Protein AF-A0A7X1PGV3-F1 (afdb_monomer_lite)

pLDDT: mean 88.27, std 12.45, range [46.78, 98.0]

Sequence (113 aa):
MRFLSVRADSFEPFPPTETLHLTPGLNIVYGPNEAGKSSWHAALYPGLCGIRRGQGRHSVEDQAFAERHRPWTNDESADWVVTSVLVLQDGRQLELCHDLGTRTAVLADPLTR

Structure (mmCIF, N/CA/C/O backbone):
data_AF-A0A7X1PGV3-F1
#
_entry.id   AF-A0A7X1PGV3-F1
#
loop_
_atom_site.group_PDB
_atom_site.id
_atom_site.type_symbol
_atom_site.label_atom_id
_atom_site.label_alt_id
_atom_site.label_comp_id
_atom_site.label_asym_id
_atom_site.label_entity_id
_atom_site.label_seq_id
_atom_site.pdbx_PDB_ins_code
_atom_site.Cartn_x
_atom_site.Cartn_y
_atom_site.Cartn_z
_atom_site.occupancy
_atom_site.B_iso_or_equiv
_atom_site.auth_seq_id
_atom_site.auth_comp_id
_atom_site.auth_asym_id
_atom_site.auth_atom_id
_atom_site.pdbx_PDB_model_num
ATOM 1 N N . MET A 1 1 ? -4.334 -2.246 15.474 1.00 92.75 1 MET A N 1
ATOM 2 C CA . MET A 1 1 ? -4.404 -1.644 14.137 1.00 92.75 1 MET A CA 1
ATOM 3 C C . MET A 1 1 ? -3.922 -2.691 13.159 1.00 92.75 1 MET A C 1
ATOM 5 O O . MET A 1 1 ? -2.957 -3.376 13.482 1.00 92.75 1 MET A O 1
ATOM 9 N N . ARG A 1 2 ? -4.586 -2.843 12.016 1.00 95.50 2 ARG A N 1
ATOM 10 C CA . ARG A 1 2 ? -4.175 -3.765 10.947 1.00 95.50 2 ARG A CA 1
ATOM 11 C C . ARG A 1 2 ? -4.608 -3.232 9.587 1.00 95.50 2 ARG A C 1
ATOM 13 O O . ARG A 1 2 ? -5.602 -2.514 9.517 1.00 95.50 2 ARG A O 1
ATOM 20 N N . PHE A 1 3 ? -3.911 -3.637 8.534 1.00 97.25 3 PHE A N 1
ATOM 21 C 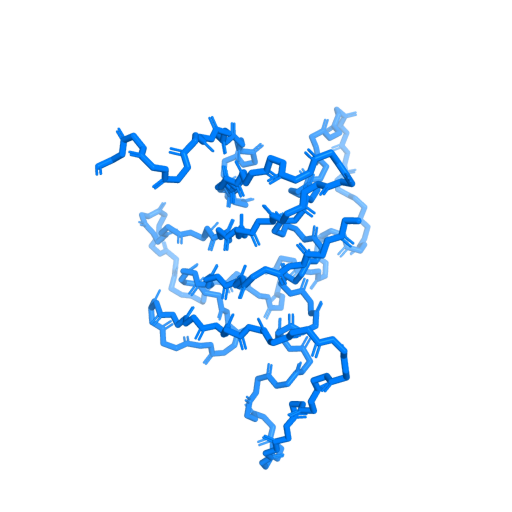CA . PHE A 1 3 ? -4.328 -3.381 7.160 1.00 97.25 3 PHE A CA 1
ATOM 22 C C . PHE A 1 3 ? -5.444 -4.347 6.734 1.00 97.25 3 PHE A C 1
ATOM 24 O O . PHE A 1 3 ? -5.458 -5.513 7.136 1.00 97.25 3 PHE A O 1
ATOM 31 N N . LEU A 1 4 ? -6.389 -3.834 5.947 1.00 97.56 4 LEU A N 1
ATOM 32 C CA . LEU A 1 4 ? -7.374 -4.593 5.171 1.00 97.56 4 LEU A CA 1
ATOM 33 C C . LEU A 1 4 ? -6.922 -4.722 3.720 1.00 97.56 4 LEU A C 1
ATOM 35 O O . LEU A 1 4 ? -7.042 -5.788 3.120 1.00 97.56 4 LEU A O 1
ATOM 39 N N . SER A 1 5 ? -6.389 -3.636 3.172 1.00 97.94 5 SER A N 1
ATOM 40 C CA . SER A 1 5 ? -5.839 -3.603 1.828 1.00 97.94 5 SER A CA 1
ATOM 41 C C . SER A 1 5 ? -4.815 -2.488 1.677 1.00 97.94 5 SER A C 1
ATOM 43 O O . SER A 1 5 ? -4.828 -1.506 2.427 1.00 97.94 5 SER A O 1
ATOM 45 N N . VAL A 1 6 ? -3.952 -2.650 0.679 1.00 98.00 6 VAL A N 1
ATOM 46 C CA . VAL A 1 6 ? -3.124 -1.586 0.114 1.00 98.00 6 VAL A CA 1
ATOM 47 C C . VAL A 1 6 ? -3.300 -1.610 -1.396 1.00 98.00 6 VAL A C 1
ATOM 49 O O . VAL A 1 6 ? -3.049 -2.634 -2.028 1.00 98.00 6 VAL A O 1
ATOM 52 N N . ARG A 1 7 ? -3.738 -0.492 -1.964 1.00 97.56 7 ARG A N 1
ATOM 53 C CA . ARG A 1 7 ? -3.760 -0.230 -3.400 1.00 97.56 7 ARG A CA 1
ATOM 54 C C . ARG A 1 7 ? -2.568 0.637 -3.763 1.00 97.56 7 ARG A C 1
ATOM 56 O O . ARG A 1 7 ? -2.297 1.630 -3.085 1.00 97.56 7 ARG A O 1
ATOM 63 N N . ALA A 1 8 ? -1.877 0.240 -4.814 1.00 96.31 8 ALA A N 1
ATOM 64 C CA . ALA A 1 8 ? -0.749 0.954 -5.368 1.00 96.31 8 ALA A CA 1
ATOM 65 C C . ALA A 1 8 ? -1.133 1.423 -6.775 1.00 96.31 8 ALA A C 1
ATOM 67 O O . ALA A 1 8 ? -1.390 0.601 -7.656 1.00 96.31 8 ALA A O 1
ATOM 68 N N . ASP A 1 9 ? -1.215 2.738 -6.943 1.00 95.06 9 ASP A N 1
ATOM 69 C CA . ASP A 1 9 ? -1.516 3.404 -8.201 1.00 95.06 9 ASP A CA 1
ATOM 70 C C . ASP A 1 9 ? -0.211 4.004 -8.747 1.00 95.06 9 ASP A C 1
ATOM 72 O O . ASP A 1 9 ? 0.529 4.692 -8.036 1.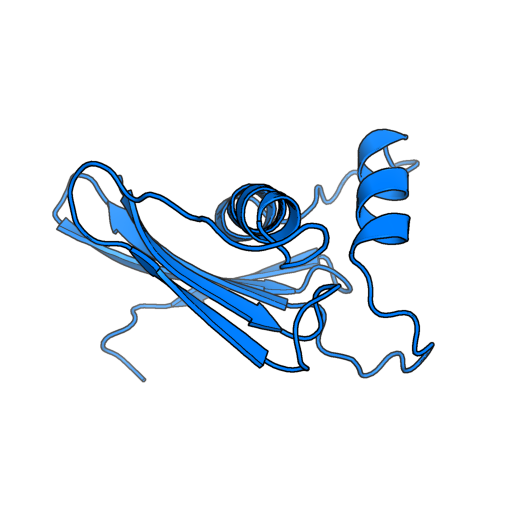00 95.06 9 ASP A O 1
ATOM 76 N N . SER A 1 10 ? 0.118 3.661 -9.993 1.00 93.06 10 SER A N 1
ATOM 77 C CA . SER A 1 10 ? 1.371 4.014 -10.669 1.00 93.06 10 SER A CA 1
ATOM 78 C C . SER A 1 10 ? 2.616 3.775 -9.800 1.00 93.06 10 SER A C 1
ATOM 80 O O . SER A 1 10 ? 3.447 4.661 -9.643 1.00 93.06 10 SER A O 1
ATOM 82 N N . PHE A 1 11 ? 2.744 2.591 -9.194 1.00 92.62 11 PHE A N 1
ATOM 83 C CA . PHE A 1 11 ? 3.833 2.254 -8.268 1.00 92.62 11 PHE A CA 1
ATOM 84 C C . PHE A 1 11 ? 4.648 1.074 -8.798 1.00 92.62 11 PHE A C 1
ATOM 86 O O . PHE A 1 11 ? 4.151 -0.051 -8.864 1.00 92.62 11 PHE A O 1
ATOM 93 N N . GLU A 1 12 ? 5.913 1.288 -9.153 1.00 89.38 12 GLU A N 1
ATOM 94 C CA . GLU A 1 12 ? 6.692 0.231 -9.805 1.00 89.38 12 GLU A CA 1
ATOM 95 C C . GLU A 1 12 ? 6.961 -0.975 -8.875 1.00 89.38 12 GLU A C 1
ATOM 97 O O . GLU A 1 12 ? 7.318 -0.816 -7.691 1.00 89.38 12 GLU A O 1
ATOM 102 N N . PRO A 1 13 ? 6.827 -2.220 -9.384 1.00 91.25 13 PRO A N 1
ATOM 103 C CA . PRO A 1 13 ? 6.652 -2.631 -10.787 1.00 91.25 13 PRO A CA 1
ATOM 104 C C . PRO A 1 13 ? 5.196 -2.968 -11.176 1.00 91.25 13 PRO A C 1
ATOM 106 O O . PRO A 1 13 ? 4.972 -3.753 -12.097 1.00 91.25 13 PRO A O 1
ATOM 109 N N . PHE A 1 14 ? 4.203 -2.493 -10.427 1.00 91.00 14 PHE A N 1
ATOM 110 C CA . PHE A 1 14 ? 2.811 -2.891 -10.633 1.00 91.00 14 PHE A CA 1
ATOM 111 C C . PHE A 1 14 ? 2.222 -2.291 -11.920 1.00 91.00 14 PHE A C 1
ATOM 113 O O . PHE A 1 14 ? 2.715 -1.266 -12.403 1.00 91.00 14 PHE A O 1
ATOM 120 N N . PRO A 1 15 ? 1.158 -2.899 -12.488 1.00 87.25 15 PRO A N 1
ATOM 121 C CA . PRO A 1 15 ? 0.327 -2.210 -13.474 1.00 87.25 15 PRO A CA 1
ATOM 122 C C . PRO A 1 15 ? -0.226 -0.894 -12.889 1.00 87.25 15 PRO A C 1
ATOM 124 O O . PRO A 1 15 ? -0.129 -0.676 -11.680 1.00 87.25 15 PRO A O 1
ATOM 127 N N . PRO A 1 16 ? -0.835 -0.018 -13.713 1.00 89.19 16 PRO A N 1
ATOM 128 C CA . PRO A 1 16 ? -1.276 1.308 -13.274 1.00 89.19 16 PRO A CA 1
ATOM 129 C C . PRO A 1 16 ? -2.103 1.331 -11.985 1.00 89.19 16 PRO A C 1
ATOM 131 O O . PRO A 1 16 ? -1.986 2.285 -11.231 1.00 89.19 16 PRO A O 1
ATOM 134 N N . THR A 1 17 ? -2.874 0.280 -11.704 1.00 93.19 17 THR A N 1
ATOM 135 C CA . THR A 1 17 ? -3.546 0.085 -10.418 1.00 93.19 17 THR A CA 1
ATOM 136 C C . THR A 1 17 ? -3.507 -1.390 -10.046 1.00 93.19 17 THR A C 1
ATOM 138 O O . THR A 1 17 ? -3.969 -2.233 -10.813 1.00 93.19 17 THR A O 1
ATOM 141 N N . GLU A 1 18 ? -3.025 -1.698 -8.844 1.00 96.19 18 GLU A N 1
ATOM 142 C CA . GLU A 1 18 ? -3.048 -3.047 -8.271 1.00 96.19 18 GLU A CA 1
ATOM 143 C C . GLU A 1 18 ? -3.430 -2.973 -6.785 1.00 96.19 18 GLU A C 1
ATOM 145 O O . GLU A 1 18 ? -3.076 -2.014 -6.097 1.00 96.19 18 GLU A O 1
ATOM 150 N N . THR A 1 19 ? -4.153 -3.969 -6.257 1.00 97.81 19 THR A N 1
ATOM 151 C CA . THR A 1 19 ? -4.554 -4.007 -4.836 1.00 97.81 19 THR A CA 1
ATOM 152 C C . THR A 1 19 ? -4.188 -5.328 -4.171 1.00 97.81 19 THR A C 1
ATOM 154 O O . THR A 1 19 ? -4.636 -6.394 -4.583 1.00 97.81 19 THR A O 1
ATOM 157 N N . LEU A 1 20 ? -3.445 -5.247 -3.067 1.00 97.62 20 LEU A N 1
ATOM 158 C CA . LEU A 1 20 ? -3.199 -6.366 -2.166 1.00 97.62 20 LEU A CA 1
ATOM 159 C C . LEU A 1 20 ? -4.224 -6.356 -1.029 1.00 97.62 20 LEU A C 1
ATOM 161 O O . LEU A 1 20 ? -4.243 -5.438 -0.208 1.00 97.62 20 LEU A O 1
ATOM 165 N N . HIS A 1 21 ? -5.039 -7.407 -0.944 1.00 98.00 21 HIS A N 1
ATOM 166 C CA . HIS A 1 21 ? -5.950 -7.642 0.178 1.00 98.00 21 HIS A CA 1
ATOM 167 C C . HIS A 1 21 ? -5.285 -8.502 1.255 1.00 98.00 21 HIS A C 1
ATOM 16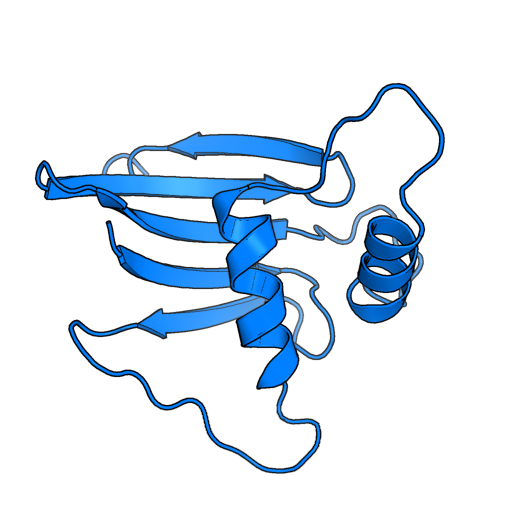9 O O . HIS A 1 21 ? -4.608 -9.483 0.949 1.00 98.00 21 HIS A O 1
ATOM 175 N N . LEU A 1 22 ? -5.500 -8.142 2.520 1.00 97.62 22 LEU A N 1
ATOM 176 C CA . LEU A 1 22 ? -4.899 -8.802 3.675 1.00 97.62 22 LEU A CA 1
ATOM 177 C C . LEU A 1 22 ? -5.980 -9.390 4.581 1.00 97.62 22 LEU A C 1
ATOM 179 O O . LEU A 1 22 ? -6.971 -8.738 4.926 1.00 97.62 22 LEU A O 1
ATOM 183 N N . THR A 1 23 ? -5.763 -10.625 5.016 1.00 96.62 23 THR A N 1
ATOM 184 C CA . THR A 1 23 ? -6.630 -11.310 5.976 1.00 96.62 23 THR A CA 1
ATOM 185 C C . THR A 1 23 ? -6.110 -11.137 7.404 1.00 96.62 23 THR A C 1
ATOM 187 O O . THR A 1 23 ? -4.938 -10.812 7.612 1.00 96.62 23 THR A O 1
ATOM 190 N N . PRO A 1 24 ? -6.946 -11.356 8.434 1.00 95.06 24 PRO A N 1
ATOM 191 C CA . PRO A 1 24 ? -6.464 -11.437 9.808 1.00 95.06 24 PRO A CA 1
ATOM 192 C C . PRO A 1 24 ? -5.375 -12.511 9.975 1.00 95.06 24 PRO A C 1
ATOM 194 O O . PRO A 1 24 ? -5.455 -13.579 9.374 1.00 95.06 24 PRO A O 1
ATOM 197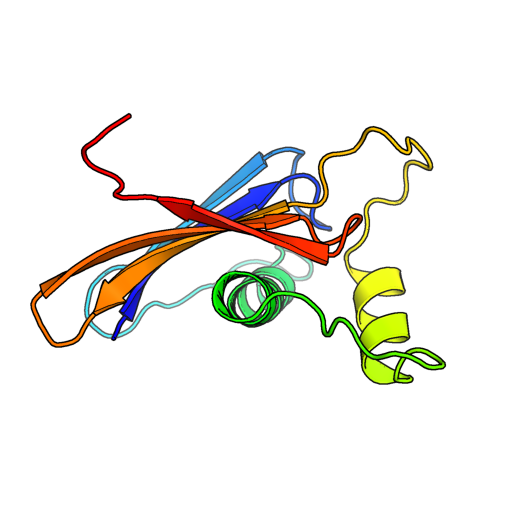 N N . GLY A 1 25 ? -4.381 -12.239 10.825 1.00 94.62 25 GLY A N 1
ATOM 198 C CA . GLY A 1 25 ? -3.287 -13.170 11.112 1.00 94.62 25 GLY A CA 1
ATOM 199 C C . GLY A 1 25 ? -2.087 -13.010 10.176 1.00 94.62 25 GLY A C 1
ATOM 200 O O . GLY A 1 25 ? -1.656 -11.892 9.893 1.00 94.62 25 GLY A O 1
ATOM 201 N N . LEU A 1 26 ? -1.512 -14.136 9.745 1.00 95.81 26 LEU A N 1
ATOM 202 C CA . LEU A 1 26 ? -0.313 -14.179 8.908 1.00 95.81 26 LEU A CA 1
ATOM 203 C C . LEU A 1 26 ? -0.690 -14.187 7.422 1.00 95.81 26 LEU A C 1
ATOM 205 O O . LEU A 1 26 ? -1.395 -15.081 6.967 1.00 95.81 26 LEU A O 1
ATOM 209 N N . ASN A 1 27 ? -0.158 -13.227 6.667 1.00 96.62 27 ASN A N 1
ATOM 210 C CA . ASN A 1 27 ? -0.279 -13.172 5.211 1.00 96.62 27 ASN A CA 1
ATOM 211 C C . ASN A 1 27 ? 1.079 -13.513 4.589 1.00 96.62 27 ASN A C 1
ATOM 213 O O . ASN A 1 27 ? 2.101 -12.976 5.017 1.00 96.62 27 ASN A O 1
ATOM 217 N N . ILE A 1 28 ? 1.093 -14.388 3.582 1.00 97.06 28 ILE A N 1
ATOM 218 C CA . ILE A 1 28 ? 2.312 -14.786 2.869 1.00 97.06 28 ILE A CA 1
ATOM 219 C C . ILE A 1 28 ? 2.230 -14.261 1.438 1.00 97.06 28 ILE A C 1
ATOM 221 O O . ILE A 1 28 ? 1.395 -14.708 0.657 1.00 97.06 28 ILE A O 1
ATOM 225 N N . VAL A 1 29 ? 3.125 -13.334 1.092 1.00 95.62 29 VAL A N 1
ATOM 226 C CA . VAL A 1 29 ? 3.277 -12.814 -0.273 1.00 95.62 29 VAL A CA 1
ATOM 227 C C . VAL A 1 29 ? 4.446 -13.538 -0.935 1.00 95.62 29 VAL A C 1
ATOM 229 O O . VAL A 1 29 ? 5.597 -13.384 -0.523 1.00 95.62 29 VAL A O 1
ATOM 232 N N . TYR A 1 30 ? 4.159 -14.338 -1.959 1.00 96.62 30 TYR A N 1
ATOM 233 C CA . TYR A 1 30 ? 5.148 -15.148 -2.670 1.00 96.62 30 TYR A CA 1
ATOM 234 C C . TYR A 1 30 ? 4.985 -15.014 -4.187 1.00 96.62 30 TYR A C 1
ATOM 236 O O . TYR A 1 30 ? 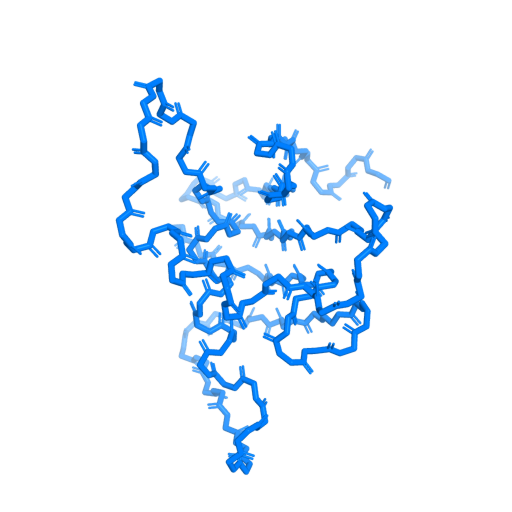3.958 -14.564 -4.681 1.00 96.62 30 TYR A O 1
ATOM 244 N N . GLY A 1 31 ? 6.028 -15.382 -4.928 1.00 95.69 31 GLY A N 1
ATOM 245 C CA . GLY A 1 31 ? 6.060 -15.298 -6.385 1.00 95.69 31 GLY A CA 1
ATOM 246 C C . GLY A 1 31 ? 7.493 -15.287 -6.923 1.00 95.69 31 GLY A C 1
ATOM 247 O O . GLY A 1 31 ? 8.433 -15.146 -6.125 1.00 95.69 31 GLY A O 1
ATOM 248 N N . PRO A 1 32 ? 7.676 -15.402 -8.251 1.00 97.06 32 PRO A N 1
ATOM 249 C CA . PRO A 1 32 ? 8.984 -15.352 -8.910 1.00 97.06 32 PRO A CA 1
ATOM 250 C C . PRO A 1 32 ? 9.795 -14.099 -8.562 1.00 97.06 32 PRO A C 1
ATOM 252 O O . PRO A 1 32 ? 9.277 -13.137 -7.982 1.00 97.06 32 PRO A O 1
ATOM 255 N N . ASN A 1 33 ? 11.083 -14.088 -8.912 1.00 95.25 33 ASN A N 1
ATOM 256 C CA . ASN A 1 33 ? 11.870 -12.855 -8.854 1.00 95.25 33 ASN A CA 1
ATOM 257 C C . ASN A 1 33 ? 11.151 -11.740 -9.624 1.00 95.25 33 ASN A C 1
ATOM 259 O O . ASN A 1 33 ? 10.447 -12.011 -10.589 1.00 95.25 33 ASN A O 1
ATOM 263 N N . GLU A 1 34 ? 11.264 -10.513 -9.116 1.00 91.56 34 GLU A N 1
ATOM 264 C CA . GLU A 1 34 ? 10.641 -9.315 -9.706 1.00 91.56 34 GLU A CA 1
ATOM 265 C C . GLU A 1 34 ? 9.102 -9.281 -9.699 1.00 91.56 34 GLU A C 1
ATOM 267 O O . GLU A 1 34 ? 8.517 -8.287 -10.103 1.00 91.56 34 GLU A O 1
ATOM 272 N N . ALA A 1 35 ? 8.424 -10.259 -9.086 1.00 93.38 35 ALA A N 1
ATOM 273 C CA . ALA A 1 35 ? 6.964 -10.250 -8.904 1.00 93.38 35 ALA A CA 1
ATOM 274 C C . ALA A 1 35 ? 6.422 -9.159 -7.940 1.00 93.38 35 ALA A C 1
ATOM 276 O O . ALA A 1 35 ? 5.320 -9.287 -7.419 1.00 93.38 35 ALA A O 1
ATOM 277 N N . GLY A 1 36 ? 7.204 -8.130 -7.597 1.00 94.25 36 GLY A N 1
ATOM 278 C CA . GLY A 1 36 ? 6.740 -7.007 -6.769 1.00 94.25 36 GLY A CA 1
ATOM 279 C C . GLY A 1 36 ? 6.608 -7.269 -5.260 1.00 94.25 36 GLY A C 1
ATOM 280 O O . GLY A 1 36 ? 6.145 -6.398 -4.535 1.00 94.25 36 GLY A O 1
ATOM 281 N N . LYS A 1 37 ? 7.062 -8.417 -4.733 1.00 96.50 37 LYS A N 1
ATOM 282 C CA . LYS A 1 37 ? 6.988 -8.748 -3.286 1.00 96.50 37 LYS A CA 1
ATOM 283 C C . LYS A 1 37 ? 7.584 -7.658 -2.379 1.00 96.50 37 LYS A C 1
ATOM 285 O O . LYS A 1 37 ? 6.946 -7.208 -1.432 1.00 96.50 37 LYS A O 1
ATOM 290 N N . SER A 1 38 ? 8.809 -7.220 -2.680 1.00 95.62 38 SER A N 1
ATOM 291 C CA . SER A 1 38 ? 9.475 -6.142 -1.936 1.00 95.62 38 SER A CA 1
ATOM 292 C C . SER A 1 38 ? 8.802 -4.788 -2.157 1.00 95.62 38 SER A C 1
ATOM 294 O O . SER A 1 38 ? 8.811 -3.969 -1.247 1.00 95.62 38 SER A O 1
ATOM 296 N N . SER A 1 39 ? 8.181 -4.571 -3.319 1.00 96.06 39 SER A N 1
ATOM 297 C CA . SER A 1 39 ? 7.403 -3.362 -3.603 1.00 96.06 39 SER A CA 1
ATOM 298 C C . SER A 1 39 ? 6.115 -3.307 -2.789 1.00 96.06 39 SER A C 1
ATOM 300 O O . SER A 1 39 ? 5.790 -2.248 -2.268 1.00 96.06 39 SER A O 1
ATOM 302 N N . TRP A 1 40 ? 5.440 -4.439 -2.557 1.00 97.38 40 TRP A N 1
ATOM 303 C CA . TRP A 1 40 ? 4.308 -4.491 -1.625 1.00 97.38 40 TRP A CA 1
ATOM 304 C C . TRP A 1 40 ? 4.717 -4.136 -0.205 1.00 97.38 40 TRP A C 1
ATOM 306 O O . TRP A 1 40 ? 4.067 -3.323 0.449 1.00 97.38 40 TRP A O 1
ATOM 316 N N . HIS A 1 41 ? 5.826 -4.712 0.259 1.00 96.00 41 HIS A N 1
ATOM 317 C CA . HIS A 1 41 ? 6.384 -4.354 1.556 1.00 96.00 41 HIS A CA 1
ATOM 318 C C . HIS A 1 41 ? 6.728 -2.856 1.626 1.00 96.00 41 HIS A C 1
ATOM 320 O O . HIS A 1 41 ? 6.432 -2.201 2.623 1.00 96.00 41 HIS A O 1
ATOM 326 N N . ALA A 1 42 ? 7.313 -2.307 0.559 1.00 95.62 42 ALA A N 1
ATOM 327 C CA . ALA A 1 42 ? 7.660 -0.896 0.463 1.00 95.62 42 ALA A CA 1
ATOM 328 C C . ALA A 1 42 ? 6.425 0.017 0.466 1.00 95.62 42 ALA A C 1
ATOM 330 O O . ALA A 1 42 ? 6.475 1.044 1.127 1.00 95.62 42 ALA A O 1
ATOM 331 N N . ALA A 1 43 ? 5.325 -0.362 -0.196 1.00 96.62 43 ALA A N 1
ATOM 332 C CA . ALA A 1 43 ? 4.089 0.423 -0.284 1.00 96.62 43 ALA A CA 1
ATOM 333 C C . ALA A 1 43 ? 3.333 0.539 1.054 1.00 96.62 43 ALA A C 1
ATOM 335 O O . ALA A 1 43 ? 2.660 1.541 1.294 1.00 96.62 43 ALA A O 1
ATOM 336 N N . LEU A 1 44 ? 3.480 -0.430 1.967 1.00 96.38 44 LEU A N 1
ATOM 337 C CA . LEU A 1 44 ? 2.830 -0.388 3.288 1.00 96.38 44 LEU A CA 1
ATOM 338 C C . LEU A 1 44 ? 3.213 0.857 4.101 1.00 96.38 44 LEU A C 1
ATOM 340 O O . LEU A 1 44 ? 2.371 1.438 4.784 1.00 96.38 44 LEU A O 1
ATOM 344 N N . TYR A 1 45 ? 4.482 1.267 4.042 1.00 94.50 45 TYR A N 1
ATOM 345 C CA . TYR A 1 45 ? 4.976 2.410 4.806 1.00 94.50 45 TYR A CA 1
ATOM 346 C C . TYR A 1 45 ? 4.395 3.760 4.338 1.00 94.50 45 TYR A C 1
ATOM 348 O O . TYR A 1 45 ? 3.753 4.426 5.154 1.00 94.50 45 TYR A O 1
ATOM 356 N N . PRO A 1 46 ? 4.541 4.180 3.065 1.00 93.75 46 PRO A N 1
ATOM 357 C CA . PRO A 1 46 ? 3.940 5.412 2.570 1.00 93.75 46 PRO A CA 1
ATOM 358 C C . PRO A 1 46 ? 2.410 5.333 2.530 1.00 93.75 46 PRO A C 1
ATOM 360 O O . PRO A 1 46 ? 1.766 6.361 2.684 1.00 93.75 46 PRO A O 1
ATOM 363 N N . GLY A 1 47 ? 1.807 4.144 2.417 1.00 95.25 47 GLY A N 1
ATOM 364 C CA . GLY A 1 47 ? 0.358 3.979 2.558 1.00 95.25 47 GLY A CA 1
ATOM 365 C C . GLY A 1 47 ? -0.173 4.319 3.958 1.00 95.25 47 GLY A C 1
ATOM 366 O O . GLY A 1 47 ? -1.319 4.740 4.103 1.00 95.25 47 GLY A O 1
ATOM 367 N N . LEU A 1 48 ? 0.659 4.188 4.995 1.00 95.06 48 LEU A N 1
ATOM 368 C CA . LEU A 1 48 ? 0.318 4.586 6.363 1.00 95.06 48 LEU A CA 1
ATOM 369 C C . LEU A 1 48 ? 0.752 6.025 6.672 1.00 95.06 48 LEU A C 1
ATOM 371 O O . LEU A 1 48 ? -0.016 6.793 7.250 1.00 95.06 48 LEU A O 1
ATOM 375 N N . CYS A 1 49 ? 1.982 6.379 6.308 1.00 91.94 49 CYS A N 1
ATOM 376 C CA . CYS A 1 49 ? 2.663 7.583 6.790 1.00 91.94 49 CYS A CA 1
ATOM 377 C C . CYS A 1 49 ? 2.793 8.697 5.740 1.00 91.94 49 CYS A C 1
ATOM 379 O O . CYS A 1 49 ? 3.150 9.821 6.101 1.00 91.94 49 CYS A O 1
ATOM 381 N N . GLY A 1 50 ? 2.567 8.395 4.461 1.00 90.38 50 GLY A N 1
ATOM 382 C CA . GLY A 1 50 ? 3.017 9.223 3.345 1.00 90.38 50 GLY A CA 1
ATOM 383 C C . GLY A 1 50 ? 4.547 9.300 3.249 1.00 90.38 50 GLY A C 1
ATOM 384 O O . GLY A 1 50 ? 5.280 8.580 3.933 1.00 90.38 50 GLY A O 1
ATOM 385 N N . ILE A 1 51 ? 5.040 10.207 2.405 1.00 85.56 51 ILE A N 1
ATOM 386 C CA . ILE A 1 51 ? 6.454 10.615 2.368 1.00 85.56 51 ILE A CA 1
ATOM 387 C C . ILE A 1 51 ? 6.595 11.931 3.137 1.00 85.56 51 ILE A C 1
ATOM 389 O O . ILE A 1 51 ? 5.732 12.811 3.054 1.00 85.56 51 ILE A O 1
ATOM 393 N N . ARG A 1 52 ? 7.681 12.089 3.904 1.00 72.25 52 ARG A N 1
ATOM 394 C CA . ARG A 1 52 ? 7.873 13.259 4.772 1.00 72.25 52 ARG A CA 1
ATOM 395 C C . ARG A 1 52 ? 7.821 14.575 3.986 1.00 72.25 52 ARG A C 1
ATOM 397 O O . ARG A 1 52 ? 8.589 14.812 3.057 1.00 72.25 52 ARG A O 1
ATOM 404 N N . ARG A 1 53 ? 6.984 15.501 4.462 1.00 64.50 53 ARG A N 1
ATOM 405 C CA . ARG A 1 53 ? 7.012 16.928 4.101 1.00 64.50 53 ARG A CA 1
ATOM 406 C C . ARG A 1 53 ? 8.049 17.672 4.951 1.00 64.50 53 ARG A C 1
ATOM 408 O O . ARG A 1 53 ? 7.697 18.468 5.816 1.00 64.50 53 ARG A O 1
ATOM 415 N N . GLY A 1 54 ? 9.332 17.372 4.774 1.00 59.06 54 GLY A N 1
ATOM 416 C CA . GLY A 1 54 ? 10.399 18.137 5.425 1.00 59.06 54 GLY A CA 1
ATOM 417 C C . GLY A 1 54 ? 10.666 19.458 4.698 1.00 59.06 54 GLY A C 1
ATOM 418 O O . GLY A 1 54 ? 10.811 19.462 3.479 1.00 59.06 54 GLY A O 1
ATOM 419 N N . GLN A 1 55 ? 10.762 20.573 5.430 1.00 46.78 55 GLN A N 1
ATOM 420 C CA . GLN A 1 55 ? 11.362 21.816 4.925 1.00 46.78 55 GLN A CA 1
ATOM 421 C C . GLN A 1 55 ? 12.883 21.600 4.845 1.00 46.78 55 GLN A C 1
ATOM 423 O O . GLN A 1 55 ? 13.580 21.724 5.849 1.00 46.78 55 GLN A O 1
ATOM 428 N N . GLY A 1 56 ? 13.393 21.177 3.687 1.00 62.19 56 GLY A N 1
ATOM 429 C CA . GLY A 1 56 ? 14.818 20.897 3.490 1.00 62.19 56 GLY A CA 1
ATOM 430 C C . GLY A 1 56 ? 15.097 19.892 2.373 1.00 62.19 56 GLY A C 1
ATOM 431 O O . GLY A 1 56 ? 14.184 19.408 1.706 1.00 62.19 56 GLY A O 1
ATOM 432 N N . ARG A 1 57 ? 16.384 19.585 2.162 1.00 59.91 57 ARG A N 1
ATOM 433 C CA . ARG A 1 57 ? 16.825 18.563 1.203 1.00 59.91 57 ARG A CA 1
ATOM 434 C C . ARG A 1 57 ? 16.247 17.207 1.609 1.00 59.91 57 ARG A C 1
ATOM 436 O O . ARG A 1 57 ? 16.270 16.855 2.786 1.00 59.91 57 ARG A O 1
ATOM 443 N N . HIS A 1 58 ? 15.756 16.465 0.622 1.00 68.06 58 HIS A N 1
ATOM 444 C CA . HIS A 1 58 ? 15.328 15.083 0.797 1.00 68.06 58 HIS A CA 1
ATOM 445 C C . HIS A 1 58 ? 16.373 14.269 1.551 1.00 68.06 58 HIS A C 1
ATOM 447 O O . HIS A 1 58 ? 17.573 14.429 1.301 1.00 68.06 58 HIS A O 1
ATOM 453 N N . SER A 1 59 ? 15.917 13.388 2.443 1.00 79.12 59 SER A N 1
ATOM 454 C CA . SER A 1 59 ? 16.810 12.348 2.932 1.00 79.12 59 SER A CA 1
ATOM 455 C C . SER A 1 59 ? 17.280 11.513 1.737 1.00 79.12 59 SER A C 1
ATOM 457 O O . SER A 1 59 ? 16.594 11.412 0.712 1.00 79.12 59 SER A O 1
ATOM 459 N N . VAL A 1 60 ? 18.476 10.945 1.852 1.00 82.81 60 VAL A N 1
ATOM 460 C CA . VAL A 1 60 ? 19.012 10.058 0.812 1.00 82.81 60 VAL A CA 1
ATOM 461 C C . VAL A 1 60 ? 18.075 8.862 0.626 1.00 82.81 60 VAL A C 1
ATOM 463 O O . VAL A 1 60 ? 17.875 8.397 -0.492 1.00 82.81 60 VAL A O 1
ATOM 466 N N . GLU A 1 61 ? 17.431 8.422 1.707 1.00 83.81 61 GLU A N 1
ATOM 467 C CA . GLU A 1 61 ? 16.445 7.349 1.692 1.00 83.81 61 GLU A CA 1
ATOM 468 C C . GLU A 1 61 ? 15.173 7.722 0.916 1.00 83.81 61 GLU A C 1
ATOM 470 O O . GLU A 1 61 ? 14.708 6.915 0.115 1.00 83.81 61 GLU A O 1
ATOM 475 N N . ASP A 1 62 ? 14.632 8.934 1.095 1.00 84.12 62 ASP A N 1
ATOM 476 C CA . ASP A 1 62 ? 13.432 9.387 0.375 1.00 84.12 62 ASP A CA 1
ATOM 477 C C . ASP A 1 62 ? 13.713 9.524 -1.133 1.00 84.12 62 ASP A C 1
ATOM 479 O O . ASP A 1 62 ? 12.849 9.220 -1.958 1.00 84.12 62 ASP A O 1
ATOM 483 N N . GLN A 1 63 ? 14.928 9.955 -1.502 1.00 85.56 63 GLN A N 1
ATOM 484 C CA . GLN A 1 63 ? 15.372 10.011 -2.903 1.00 85.56 63 GLN A CA 1
ATOM 485 C C . GLN A 1 63 ? 15.485 8.616 -3.507 1.00 85.56 63 GLN A C 1
ATOM 487 O O . GLN A 1 63 ? 14.854 8.353 -4.527 1.00 85.56 63 GLN A O 1
ATOM 492 N N . ALA A 1 64 ? 16.211 7.711 -2.849 1.00 87.56 64 ALA A N 1
ATOM 493 C CA . ALA A 1 64 ? 16.377 6.340 -3.320 1.00 87.56 64 ALA A CA 1
ATOM 494 C C . ALA A 1 64 ? 15.035 5.593 -3.413 1.00 87.56 64 ALA A C 1
ATOM 496 O O . ALA A 1 64 ? 14.831 4.776 -4.311 1.00 87.56 64 ALA A O 1
ATOM 497 N N . PHE A 1 65 ? 14.099 5.882 -2.503 1.00 89.50 65 PHE A N 1
ATOM 498 C CA . PHE A 1 65 ? 12.738 5.358 -2.565 1.00 89.50 65 PHE A CA 1
ATOM 499 C C . PHE A 1 65 ? 12.000 5.856 -3.814 1.00 89.50 65 PHE A C 1
ATOM 501 O O . PHE A 1 65 ? 11.434 5.049 -4.553 1.00 89.50 65 PHE A O 1
ATOM 508 N N . ALA A 1 66 ? 12.023 7.169 -4.067 1.00 88.19 66 ALA A N 1
ATOM 509 C CA . ALA A 1 66 ? 11.366 7.757 -5.230 1.00 88.19 66 ALA A CA 1
ATOM 510 C C . ALA A 1 66 ? 11.982 7.266 -6.546 1.00 88.19 66 ALA A C 1
ATOM 512 O O . ALA A 1 66 ? 11.244 6.871 -7.438 1.00 88.19 66 ALA A O 1
ATOM 513 N N . GLU A 1 67 ? 13.310 7.204 -6.649 1.00 87.75 67 GLU A N 1
ATOM 514 C CA . GLU A 1 67 ? 14.017 6.677 -7.828 1.00 87.75 67 GLU A CA 1
ATOM 515 C C . GLU A 1 67 ? 13.642 5.226 -8.155 1.00 87.75 67 GLU A C 1
ATOM 517 O O . GLU A 1 67 ? 13.717 4.817 -9.309 1.00 87.75 67 GLU A O 1
ATOM 522 N N . ARG A 1 68 ? 13.243 4.446 -7.145 1.00 90.38 68 ARG A N 1
ATOM 523 C CA . ARG A 1 68 ? 12.917 3.026 -7.299 1.00 90.38 68 ARG A CA 1
ATOM 524 C C . ARG A 1 68 ? 11.445 2.744 -7.595 1.00 90.38 68 ARG A C 1
ATOM 526 O O . ARG A 1 68 ? 11.150 1.712 -8.188 1.00 90.38 68 ARG A O 1
ATOM 533 N N . HIS A 1 69 ? 10.535 3.572 -7.086 1.00 91.75 69 HIS A N 1
ATOM 534 C CA . HIS A 1 69 ? 9.099 3.262 -7.067 1.00 91.75 69 HIS A CA 1
ATOM 535 C C . HIS A 1 69 ? 8.226 4.274 -7.801 1.00 91.75 69 HIS A C 1
ATOM 537 O O . HIS A 1 69 ? 7.048 3.989 -8.032 1.00 91.75 69 HIS A O 1
ATOM 543 N N . ARG A 1 70 ? 8.774 5.443 -8.146 1.00 88.56 70 ARG A N 1
ATOM 544 C CA . ARG A 1 70 ? 8.096 6.408 -9.006 1.00 88.56 70 ARG A CA 1
ATOM 545 C C . ARG A 1 70 ? 8.055 5.848 -10.434 1.00 88.56 70 ARG A C 1
ATOM 547 O O . ARG A 1 70 ? 9.059 5.292 -10.874 1.00 88.56 70 ARG A O 1
ATOM 554 N N . PRO A 1 71 ? 6.937 6.001 -11.157 1.00 84.56 71 PRO A N 1
ATOM 555 C CA . PRO A 1 71 ? 6.822 5.508 -12.522 1.00 84.56 71 PRO A CA 1
ATOM 556 C C . PRO A 1 71 ? 7.828 6.215 -13.440 1.00 84.56 71 PRO A C 1
ATOM 558 O O . PRO A 1 71 ? 8.015 7.430 -13.351 1.00 84.56 71 PRO A O 1
ATOM 561 N N . TRP A 1 72 ? 8.460 5.446 -14.329 1.00 73.38 72 TRP A N 1
ATOM 562 C CA . TRP A 1 72 ? 9.445 5.937 -15.301 1.00 73.38 72 TRP A CA 1
ATOM 563 C C . TRP A 1 72 ? 8.882 6.923 -16.323 1.00 73.38 72 TRP A C 1
ATOM 565 O O . TRP A 1 72 ? 9.613 7.756 -16.864 1.00 73.38 72 TRP A O 1
ATOM 575 N N . THR A 1 73 ? 7.593 6.807 -16.645 1.00 65.81 73 THR A N 1
ATOM 576 C CA . THR A 1 73 ? 6.934 7.751 -17.538 1.00 65.81 73 THR A CA 1
ATOM 577 C C . THR A 1 73 ? 6.957 9.114 -16.858 1.00 65.81 73 THR A C 1
ATOM 579 O O . THR A 1 73 ? 6.289 9.312 -15.849 1.00 65.81 73 THR A O 1
ATOM 582 N N . ASN A 1 74 ? 7.701 10.065 -17.433 1.00 53.69 74 ASN A N 1
ATOM 583 C CA . ASN A 1 74 ? 7.731 11.485 -17.043 1.00 53.69 74 ASN A CA 1
ATOM 584 C C . ASN A 1 74 ? 6.374 12.192 -17.245 1.00 53.69 74 ASN A C 1
ATOM 586 O O . ASN A 1 74 ? 6.323 13.401 -17.457 1.00 53.69 74 ASN A O 1
ATOM 590 N N . ASP A 1 75 ? 5.278 11.441 -17.240 1.00 56.97 75 ASP A N 1
ATOM 591 C CA . ASP A 1 75 ? 3.951 11.999 -17.215 1.00 56.97 75 ASP A CA 1
ATOM 592 C C . ASP A 1 75 ? 3.715 12.532 -15.802 1.00 56.97 75 ASP A C 1
ATOM 594 O O . ASP A 1 75 ? 3.499 11.785 -14.848 1.00 56.97 75 ASP A O 1
ATOM 598 N N . 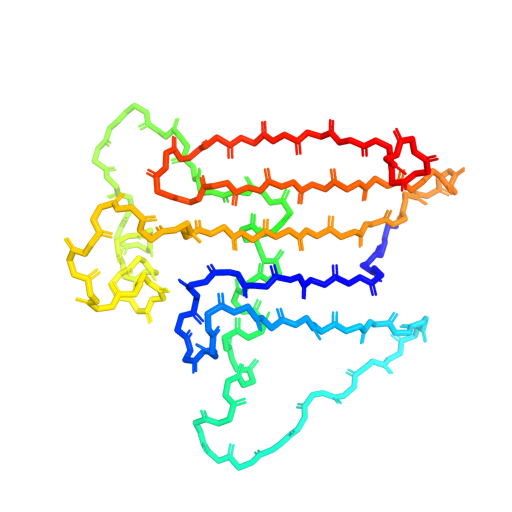GLU A 1 76 ? 3.814 13.851 -15.659 1.00 54.75 76 GLU A N 1
ATOM 599 C CA . GLU A 1 76 ? 3.510 14.554 -14.412 1.00 54.75 76 GLU A CA 1
ATOM 600 C C . GLU A 1 76 ? 2.056 14.326 -13.957 1.00 54.75 76 GLU A C 1
ATOM 602 O O . GLU A 1 76 ? 1.726 14.674 -12.825 1.00 54.75 76 GLU A O 1
ATOM 607 N N . SER A 1 77 ? 1.210 13.720 -14.807 1.00 54.56 77 SER A N 1
ATOM 608 C CA . SER A 1 77 ? -0.157 13.301 -14.488 1.00 54.56 77 SER A CA 1
ATOM 609 C C . SER A 1 77 ? -0.298 11.856 -13.992 1.00 54.56 77 SER A C 1
ATOM 611 O O . SER A 1 77 ? -1.411 11.442 -13.674 1.00 54.56 77 SER A O 1
ATOM 613 N N . ALA A 1 78 ? 0.787 11.077 -13.898 1.00 66.69 78 ALA A N 1
ATOM 614 C CA . ALA A 1 78 ? 0.713 9.755 -13.287 1.00 66.69 78 ALA A CA 1
ATOM 615 C C . ALA A 1 78 ? 0.434 9.897 -11.782 1.00 66.69 78 ALA A C 1
ATOM 617 O O . ALA A 1 78 ? 1.293 10.353 -11.021 1.00 66.69 78 ALA A O 1
ATOM 618 N N . ASP A 1 79 ? -0.765 9.486 -11.364 1.00 83.44 79 ASP A N 1
ATOM 619 C CA . ASP A 1 79 ? -1.206 9.456 -9.969 1.00 83.44 79 ASP A CA 1
ATOM 620 C C . ASP A 1 79 ? -0.341 8.464 -9.169 1.00 83.44 79 ASP A C 1
ATOM 622 O O . ASP A 1 79 ? -0.698 7.296 -9.008 1.00 83.44 79 ASP A O 1
ATOM 626 N N . TRP A 1 80 ? 0.829 8.908 -8.688 1.00 92.50 80 TRP A N 1
ATOM 627 C CA . TRP A 1 80 ? 1.707 8.120 -7.813 1.00 92.50 80 TRP A CA 1
ATOM 628 C C . TRP A 1 80 ? 1.118 8.096 -6.405 1.00 92.50 80 TRP A C 1
ATOM 630 O O . TRP A 1 80 ? 1.513 8.854 -5.513 1.00 92.50 80 TRP A O 1
ATOM 640 N N . VAL A 1 81 ? 0.109 7.248 -6.236 1.00 95.00 81 VAL A N 1
ATOM 641 C CA . VAL A 1 81 ? -0.767 7.225 -5.071 1.00 95.00 81 VAL A CA 1
ATOM 642 C C . VAL A 1 81 ? -0.700 5.856 -4.409 1.00 95.00 81 VAL A C 1
ATOM 644 O O . VAL A 1 81 ? -0.685 4.810 -5.054 1.00 95.00 81 VAL A O 1
ATOM 647 N N . VAL A 1 82 ? -0.685 5.850 -3.081 1.00 97.06 82 VAL A N 1
ATOM 648 C CA . VAL A 1 82 ? -0.878 4.631 -2.298 1.00 97.06 82 VAL A CA 1
ATOM 649 C C . VAL A 1 82 ? -2.080 4.827 -1.394 1.00 97.06 82 VAL A C 1
ATOM 651 O O . VAL A 1 82 ? -2.116 5.737 -0.563 1.00 97.06 82 VAL A O 1
ATOM 654 N N . THR A 1 83 ? -3.068 3.949 -1.547 1.00 97.50 83 THR A N 1
ATOM 655 C CA . THR A 1 83 ? -4.279 3.949 -0.727 1.00 97.50 83 THR A CA 1
ATOM 656 C C . THR A 1 83 ? -4.259 2.751 0.212 1.00 97.50 83 THR A C 1
ATOM 658 O O . THR A 1 83 ? -4.138 1.616 -0.234 1.00 97.50 83 THR A O 1
ATOM 661 N N . SER A 1 84 ? -4.379 2.966 1.517 1.00 97.88 84 SER A N 1
ATOM 662 C CA . SER A 1 84 ? -4.452 1.895 2.514 1.00 97.88 84 SER A CA 1
ATOM 663 C C . SER A 1 84 ? -5.772 1.938 3.260 1.00 97.88 84 SER A C 1
ATOM 665 O O . SER A 1 84 ? -6.157 2.979 3.789 1.00 97.88 84 SER A O 1
ATOM 667 N N . VAL A 1 85 ? -6.435 0.789 3.369 1.00 97.81 85 VAL A N 1
ATOM 668 C CA . VAL A 1 85 ? -7.594 0.633 4.250 1.00 97.81 85 VAL A CA 1
ATOM 669 C C . VAL A 1 85 ? -7.133 -0.054 5.528 1.00 97.81 85 VAL A C 1
ATOM 671 O O . VAL A 1 85 ? -6.498 -1.110 5.489 1.00 97.81 85 VAL A O 1
ATOM 674 N N . LEU A 1 86 ? -7.443 0.545 6.672 1.00 96.56 86 LEU A N 1
ATOM 675 C CA . LEU A 1 86 ? -6.998 0.112 7.992 1.00 96.56 86 LEU A CA 1
ATOM 676 C C . LEU A 1 86 ? -8.189 -0.109 8.921 1.00 96.56 86 LEU A C 1
ATOM 678 O O . LEU A 1 86 ? -9.189 0.595 8.843 1.00 96.56 86 LEU A O 1
ATOM 682 N N . VAL A 1 87 ? -8.032 -1.028 9.872 1.00 96.06 87 VAL A N 1
ATOM 683 C CA . VAL A 1 87 ? -8.880 -1.125 11.069 1.00 96.06 87 VAL A CA 1
ATOM 684 C C . VAL A 1 87 ? -8.068 -0.668 12.275 1.00 96.06 87 VAL A C 1
ATOM 686 O O . VAL A 1 87 ? -6.979 -1.200 12.534 1.00 96.06 87 VAL A O 1
ATOM 689 N N . LEU A 1 88 ? -8.591 0.299 13.026 1.00 94.75 88 LEU A N 1
ATOM 690 C CA . LEU A 1 88 ? -8.029 0.766 14.294 1.00 94.75 88 LEU A CA 1
ATOM 691 C C . LEU A 1 88 ? -8.357 -0.190 15.453 1.00 94.75 88 LEU A C 1
ATOM 693 O O . LEU A 1 88 ? -9.123 -1.137 15.310 1.00 94.75 88 LEU A O 1
ATOM 697 N N . GLN A 1 89 ? -7.747 0.032 16.622 1.00 94.50 89 GLN A N 1
ATOM 698 C CA . GLN A 1 89 ? -8.000 -0.809 17.806 1.00 94.50 89 GLN A CA 1
ATOM 699 C C . GLN A 1 89 ? -9.443 -0.704 18.322 1.00 94.50 89 GLN A C 1
ATOM 701 O O . GLN A 1 89 ? -9.946 -1.651 18.911 1.00 94.50 89 GLN A O 1
ATOM 706 N N . ASP A 1 90 ? -10.105 0.428 18.087 1.00 94.81 90 ASP A N 1
ATOM 707 C CA . ASP A 1 90 ? -11.499 0.674 18.472 1.00 94.81 90 ASP A CA 1
ATOM 708 C C . ASP A 1 90 ? -12.518 0.158 17.437 1.00 94.81 90 ASP A C 1
ATOM 710 O O . ASP A 1 90 ? -13.714 0.401 17.569 1.00 94.81 90 ASP A O 1
ATOM 714 N N . GLY A 1 91 ? -12.055 -0.551 16.403 1.00 93.88 91 GLY A N 1
ATOM 715 C CA . GLY A 1 91 ? -12.900 -1.124 15.357 1.00 93.88 91 GLY A CA 1
ATOM 716 C C . GLY A 1 91 ? -13.244 -0.172 14.212 1.00 93.88 91 GLY A C 1
ATOM 717 O O . GLY A 1 91 ? -13.795 -0.635 13.212 1.00 93.88 91 GLY A O 1
ATOM 718 N N . ARG A 1 92 ? -12.887 1.119 14.291 1.00 94.00 92 ARG A N 1
ATOM 719 C CA . ARG A 1 92 ? -13.104 2.051 13.175 1.00 94.00 92 ARG A CA 1
ATOM 720 C C . ARG A 1 92 ? -12.294 1.638 11.952 1.00 94.00 92 ARG A C 1
ATOM 722 O O . ARG A 1 92 ? -11.125 1.260 12.074 1.00 94.00 92 ARG A O 1
ATOM 729 N N . GLN A 1 93 ? -12.919 1.750 10.783 1.00 95.44 93 GLN A N 1
ATOM 730 C CA . GLN A 1 93 ? -12.258 1.589 9.494 1.00 95.44 93 GLN A CA 1
ATOM 731 C C . GLN A 1 93 ? -11.895 2.951 8.924 1.00 95.44 93 GLN A C 1
ATOM 733 O O . GLN A 1 93 ? -12.693 3.879 8.995 1.00 95.44 93 GLN A O 1
ATOM 738 N N . LEU A 1 94 ? -10.689 3.059 8.380 1.00 95.56 94 LEU A N 1
ATOM 739 C CA . LEU A 1 94 ? -10.174 4.277 7.770 1.00 95.56 94 LEU A CA 1
ATOM 740 C C . LEU A 1 94 ? -9.608 3.950 6.395 1.00 95.56 94 LEU A C 1
ATOM 742 O O . LEU A 1 94 ? -8.893 2.958 6.249 1.00 95.56 94 LEU A O 1
ATOM 746 N N . GLU A 1 95 ? -9.872 4.812 5.423 1.00 97.25 95 GLU A N 1
ATOM 747 C CA . GLU A 1 95 ? -9.172 4.834 4.145 1.00 97.25 95 GLU A CA 1
ATOM 748 C C . GLU A 1 95 ? -8.190 6.011 4.148 1.00 97.25 95 GLU A C 1
ATOM 750 O O . GLU A 1 95 ? -8.582 7.170 4.291 1.00 97.25 95 GLU A O 1
ATOM 755 N N . LEU A 1 96 ? -6.902 5.703 4.020 1.00 96.69 96 LEU A N 1
ATOM 756 C CA . LEU A 1 96 ? -5.826 6.674 3.861 1.00 96.69 96 LEU A CA 1
ATOM 757 C C . LEU A 1 96 ? -5.390 6.683 2.404 1.00 96.69 96 LEU A C 1
ATOM 759 O O . LEU A 1 96 ? -4.917 5.667 1.909 1.00 96.69 96 LEU A O 1
ATOM 763 N N . CYS A 1 97 ? -5.510 7.823 1.737 1.00 96.06 97 CYS A N 1
ATOM 764 C CA . CYS A 1 97 ? -5.022 8.035 0.382 1.00 96.06 97 CYS A CA 1
ATOM 765 C C . CYS A 1 97 ? -3.844 9.005 0.435 1.00 96.06 97 CYS A C 1
ATOM 767 O O . CYS A 1 97 ? -4.030 10.174 0.776 1.00 96.06 97 CYS A O 1
ATOM 769 N N . HIS A 1 98 ? -2.645 8.529 0.108 1.00 95.62 98 HIS A N 1
ATOM 770 C CA . HIS A 1 98 ? -1.441 9.354 0.034 1.00 95.62 98 HIS A CA 1
ATOM 771 C C . HIS A 1 98 ? -1.012 9.516 -1.414 1.00 95.62 98 HIS A C 1
ATOM 773 O O . HIS A 1 98 ? -0.644 8.538 -2.057 1.00 95.62 98 HIS A O 1
ATOM 779 N N . ASP A 1 99 ? -1.010 10.750 -1.900 1.00 93.44 99 ASP A N 1
ATOM 780 C CA . ASP A 1 99 ? -0.331 11.110 -3.141 1.00 93.44 99 ASP A CA 1
ATOM 781 C C . ASP A 1 99 ? 1.129 11.400 -2.801 1.00 93.44 99 ASP A C 1
ATOM 783 O O . ASP A 1 99 ? 1.449 12.324 -2.049 1.00 93.44 99 ASP A O 1
ATOM 787 N N . LEU A 1 100 ? 2.020 10.571 -3.327 1.00 91.44 100 LEU A N 1
ATOM 788 C CA . LEU A 1 100 ? 3.446 10.601 -3.037 1.00 91.44 100 LEU A CA 1
ATOM 789 C C . LEU A 1 100 ? 4.181 11.662 -3.869 1.00 91.44 100 LEU A C 1
ATOM 791 O O . LEU A 1 100 ? 5.231 12.155 -3.442 1.00 91.44 100 LEU A O 1
ATOM 795 N N . GLY A 1 101 ? 3.610 12.063 -5.009 1.00 88.75 101 GLY A N 1
ATOM 796 C CA . GLY A 1 101 ? 4.113 13.142 -5.855 1.00 88.75 101 GLY A CA 1
ATOM 797 C C . GLY A 1 101 ? 3.881 14.512 -5.218 1.00 88.75 101 GLY A C 1
ATOM 798 O O . GLY A 1 101 ? 4.832 15.264 -4.987 1.00 88.75 101 GLY A O 1
ATOM 799 N N . THR A 1 102 ? 2.633 14.813 -4.849 1.00 88.31 102 THR A N 1
ATOM 800 C CA . THR A 1 102 ? 2.261 16.073 -4.168 1.00 88.31 102 THR A CA 1
ATOM 801 C C . THR A 1 102 ? 2.467 16.020 -2.650 1.00 88.31 102 THR A C 1
ATOM 803 O O . THR A 1 102 ? 2.381 17.038 -1.943 1.00 88.31 102 THR A O 1
ATOM 806 N N . ARG A 1 103 ? 2.763 14.826 -2.125 1.00 87.94 103 ARG A N 1
ATOM 807 C CA . ARG A 1 103 ? 2.932 14.519 -0.695 1.00 87.94 103 ARG A CA 1
ATOM 808 C C . ARG A 1 103 ? 1.696 14.865 0.121 1.00 87.94 103 ARG A C 1
ATOM 810 O O . ARG A 1 103 ? 1.818 15.251 1.281 1.00 87.94 103 ARG A O 1
ATOM 817 N N . THR A 1 104 ? 0.523 14.843 -0.499 1.00 90.44 104 THR A N 1
ATOM 818 C CA . THR A 1 104 ? -0.750 15.116 0.168 1.00 90.44 104 THR A CA 1
ATOM 819 C C . THR A 1 104 ? -1.333 13.827 0.731 1.00 90.44 104 THR A C 1
ATOM 821 O O . THR A 1 104 ? -1.022 12.731 0.276 1.00 90.44 104 THR A O 1
ATOM 824 N N . ALA A 1 105 ? -2.167 13.974 1.756 1.00 92.75 105 ALA A N 1
ATOM 825 C CA . ALA A 1 105 ? -2.874 12.867 2.372 1.00 92.75 105 ALA A CA 1
ATOM 826 C C . ALA A 1 105 ? -4.346 13.240 2.522 1.00 92.75 105 ALA A C 1
ATOM 828 O O . ALA A 1 105 ? -4.667 14.351 2.957 1.00 92.75 105 ALA A O 1
ATOM 829 N N . VAL A 1 106 ? -5.224 12.301 2.195 1.00 94.00 106 VAL A N 1
ATOM 830 C CA . VAL A 1 106 ? -6.665 12.380 2.425 1.00 94.00 106 VAL A CA 1
ATOM 831 C C . VAL A 1 106 ? -7.061 11.208 3.312 1.00 94.00 106 VAL A C 1
ATOM 833 O O . VAL A 1 106 ? -6.661 10.071 3.075 1.00 94.00 106 VAL A O 1
ATOM 836 N N . LEU A 1 107 ? -7.850 11.499 4.341 1.00 94.00 107 LEU A N 1
ATOM 837 C CA . LEU A 1 107 ? -8.452 10.506 5.221 1.00 94.00 107 LEU A CA 1
ATOM 838 C C . LEU A 1 107 ? -9.958 10.474 4.953 1.00 94.00 107 LEU A C 1
ATOM 840 O O . LEU A 1 107 ? -10.603 11.521 5.001 1.00 94.00 107 LEU A O 1
ATOM 844 N N . ALA A 1 108 ? -10.508 9.291 4.698 1.00 90.38 108 ALA A N 1
ATOM 845 C CA . ALA A 1 108 ? -11.933 9.087 4.457 1.00 90.38 108 ALA A CA 1
ATOM 846 C C . ALA A 1 108 ? -12.493 7.926 5.293 1.00 90.38 108 ALA A C 1
ATOM 848 O O . ALA A 1 108 ? -11.758 7.021 5.702 1.00 90.38 108 ALA A O 1
ATOM 849 N N . ASP A 1 109 ? -13.806 7.958 5.537 1.00 86.44 109 ASP A N 1
ATOM 850 C CA . ASP A 1 109 ? -14.548 6.794 6.020 1.00 86.44 109 ASP A CA 1
ATOM 851 C C . ASP A 1 109 ? -14.922 5.920 4.807 1.00 86.44 109 ASP A C 1
ATOM 853 O O . ASP A 1 109 ? -15.663 6.387 3.931 1.00 86.44 109 ASP A O 1
ATOM 857 N N . PRO A 1 110 ? -14.430 4.670 4.732 1.00 75.94 110 PRO A N 1
ATOM 858 C CA . PRO A 1 110 ? -14.640 3.803 3.576 1.00 75.94 110 PRO A CA 1
ATOM 859 C C . PRO A 1 110 ? -16.114 3.446 3.321 1.00 75.94 110 PRO A C 1
ATOM 861 O O . PRO A 1 110 ? -16.430 2.967 2.236 1.00 75.94 110 PRO A O 1
ATOM 864 N N . LEU A 1 111 ? -17.022 3.674 4.278 1.00 70.38 111 LEU A N 1
ATOM 865 C CA . LEU A 1 111 ? -18.457 3.394 4.128 1.00 70.38 111 LEU A CA 1
ATOM 866 C C . LEU A 1 111 ? -19.272 4.577 3.576 1.00 70.38 111 LEU A C 1
ATOM 868 O O . LEU A 1 111 ? -20.479 4.443 3.392 1.00 70.38 111 LEU A O 1
ATOM 872 N N . THR A 1 112 ? -18.644 5.731 3.331 1.00 60.03 112 THR A N 1
ATOM 873 C CA . THR A 1 112 ? -19.331 6.968 2.896 1.00 60.03 112 THR A CA 1
ATOM 874 C C . THR A 1 112 ? -19.076 7.363 1.436 1.00 60.03 112 THR A C 1
ATOM 876 O O . THR A 1 112 ? -19.349 8.503 1.061 1.00 60.03 112 THR A O 1
ATOM 879 N N . ARG A 1 113 ? -18.574 6.439 0.607 1.00 52.09 113 ARG A N 1
ATOM 880 C CA . ARG A 1 113 ? -18.364 6.636 -0.837 1.00 52.09 113 ARG A CA 1
ATOM 881 C C . ARG A 1 113 ? -19.409 5.932 -1.691 1.00 52.09 113 ARG A C 1
ATOM 883 O O . ARG A 1 113 ? -19.798 4.802 -1.327 1.00 52.09 113 ARG A O 1
#

Foldseek 3Di:
DDWQKKWFAQWPPDDRIDMDGDDPDDDDDDDDPRPCPVVVVVLVVCQVVNQDPDPDDDDPVLVVRCVRIHHPPPPPPRQRKMWIWDQDPVRFIWIWIARNSVRDIDIDRPVPD

Radius of gyration: 14.38 Å; chains: 1; bounding box: 38×37×36 Å

Secondary structure (DSSP, 8-state):
-EEEEEEEES-TTS-SEEEEE--SS------STTSSHHHHHHHHHHHHH-S---SSSPPHHHHHHHHHHS-SS--TTS--EEEEEEE-TTS-EEEEEEETTTTEEEEE-TT--